Protein AF-A0A519MGL5-F1 (afdb_monomer)

Foldseek 3Di:
DCVLVCLVFVVCPPPVRVLDAFEAEDDQPADDDFDDDDPLVVSDDPRDDSVLQVLCVVRGPRSVSLSSLVRHPAYEYEPDDHDPSVVVSCVVSVVPDDHHYAYPPPRRVVSVVVVVVVSVD

pLDDT: mean 93.88, std 3.05, range [76.12, 97.31]

Nearest PDB structures (foldseek):
  2ziu-assembly1_B  TM=3.681E-01  e=6.051E+00  Homo sapiens
  4g0m-assembly2_B  TM=2.825E-01  e=3.184E+00  Arabidopsis thaliana
  3dlb-assembly1_B  TM=2.919E-01  e=6.452E+00  Thermus thermophilus

Sequence (121 aa):
SLIPLYLKTTYKKDPVFKDAKSVFTVYNNEFLDKFEGNLVDKAKMLDIDDQMLTSLKSADFSGFVKLGMEYADTVVRQDEDFSDNLNGLFKEYSLNNRLSQVATDENLLSSYQALYDELAN

Mean predicted aligned error: 3.33 Å

Secondary structure (DSSP, 8-state):
--HHHHHHTTTTT-TTTTT---EEEE-S----PPPPS-HHHHH--TT--TTTTGGGGG-SHHHHHHHHHHH-SEEEEESSPPPHHHHHHHHHHTTTSPEEEE-SSTTHHHHHHHHHHHHH-

Structure (mmCIF, N/CA/C/O backbone):
data_AF-A0A519MGL5-F1
#
_entry.id   AF-A0A519MGL5-F1
#
loop_
_atom_site.group_PDB
_atom_site.id
_atom_site.type_symbol
_atom_site.label_atom_id
_atom_site.label_alt_id
_atom_site.label_comp_id
_atom_site.label_asym_id
_atom_site.label_entity_id
_atom_site.label_seq_id
_atom_site.pdbx_PDB_ins_code
_atom_site.Cartn_x
_atom_site.Cartn_y
_atom_site.Cartn_z
_atom_site.occupancy
_atom_site.B_iso_or_equiv
_atom_site.auth_seq_id
_atom_site.auth_comp_id
_atom_site.auth_asym_id
_atom_site.auth_atom_id
_atom_site.pdbx_PDB_model_num
ATOM 1 N N 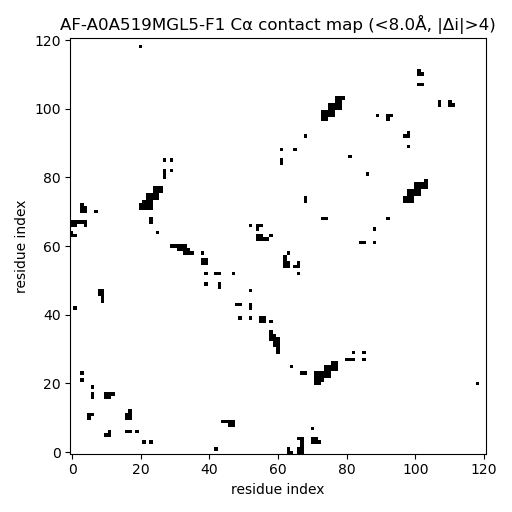. SER A 1 1 ? -2.784 -5.164 -2.635 1.00 87.25 1 SER A N 1
ATOM 2 C CA . SER A 1 1 ? -3.159 -6.052 -1.506 1.00 87.25 1 SER A CA 1
ATOM 3 C C . SER A 1 1 ? -4.057 -5.279 -0.553 1.00 87.25 1 SER A C 1
ATOM 5 O O . SER A 1 1 ? -3.864 -4.077 -0.451 1.00 87.25 1 SER A O 1
ATOM 7 N N . LEU A 1 2 ? -5.003 -5.933 0.135 1.00 95.06 2 LEU A N 1
ATOM 8 C CA . LEU A 1 2 ? -5.854 -5.304 1.167 1.00 95.06 2 LEU A CA 1
ATOM 9 C C . LEU A 1 2 ? -5.323 -5.507 2.598 1.00 95.06 2 LEU A C 1
ATOM 11 O O . LEU A 1 2 ? -5.861 -4.941 3.542 1.00 95.06 2 LEU A O 1
ATOM 15 N N . ILE A 1 3 ? -4.257 -6.299 2.768 1.00 95.94 3 ILE A N 1
ATOM 16 C CA . ILE A 1 3 ? -3.702 -6.632 4.089 1.00 95.94 3 ILE A CA 1
ATOM 17 C C . ILE A 1 3 ? -3.315 -5.381 4.899 1.00 95.94 3 ILE A C 1
ATOM 19 O O . ILE A 1 3 ? -3.728 -5.313 6.057 1.00 95.94 3 ILE A O 1
ATOM 23 N N . PRO A 1 4 ? -2.595 -4.379 4.346 1.00 96.69 4 PRO A N 1
ATOM 24 C CA . PRO A 1 4 ? -2.237 -3.188 5.117 1.00 96.69 4 PRO A CA 1
ATOM 25 C C . PRO A 1 4 ? -3.463 -2.442 5.656 1.00 96.69 4 PRO A C 1
ATOM 27 O O . PRO A 1 4 ? -3.509 -2.113 6.839 1.00 96.69 4 PRO A O 1
ATOM 30 N N . LEU A 1 5 ? -4.502 -2.273 4.825 1.00 97.31 5 LEU A N 1
ATOM 31 C CA . LEU A 1 5 ? -5.770 -1.673 5.241 1.00 97.31 5 LEU A CA 1
ATOM 32 C C . LEU A 1 5 ? -6.350 -2.416 6.447 1.00 97.31 5 LEU A C 1
ATOM 34 O O . LEU A 1 5 ? -6.653 -1.786 7.458 1.00 97.31 5 LEU A O 1
ATOM 38 N N . TYR A 1 6 ? -6.463 -3.744 6.375 1.00 96.88 6 TYR A N 1
ATOM 39 C CA . TYR A 1 6 ? -7.039 -4.549 7.455 1.00 96.88 6 TYR A CA 1
ATOM 40 C C . TYR A 1 6 ? -6.231 -4.480 8.752 1.00 96.88 6 TYR A C 1
ATOM 42 O O . TYR A 1 6 ? -6.818 -4.343 9.827 1.00 96.88 6 TYR A O 1
ATOM 50 N N . LEU A 1 7 ? -4.898 -4.507 8.669 1.00 96.56 7 LEU A N 1
ATOM 51 C CA . LEU A 1 7 ? -4.026 -4.347 9.837 1.00 96.56 7 LEU A CA 1
ATOM 52 C C . LEU A 1 7 ? -4.198 -2.971 10.496 1.00 96.56 7 LEU A C 1
ATOM 54 O O . LEU A 1 7 ? -4.213 -2.871 11.721 1.00 96.56 7 LEU A O 1
ATOM 58 N N 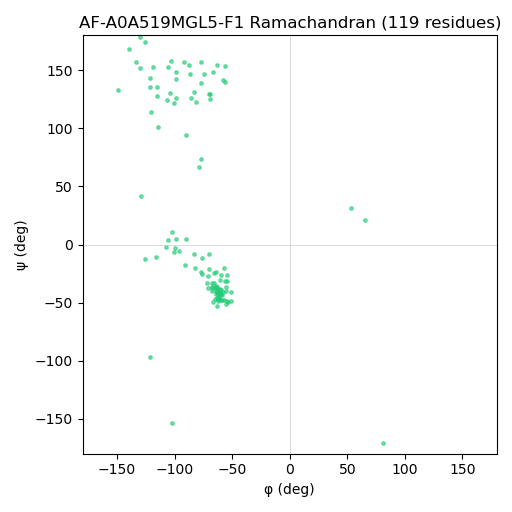. LYS A 1 8 ? -4.370 -1.909 9.701 1.00 95.56 8 LYS A N 1
ATOM 59 C CA . LYS A 1 8 ? -4.534 -0.534 10.203 1.00 95.56 8 LYS A CA 1
ATOM 60 C C . LYS A 1 8 ? -5.957 -0.171 10.618 1.00 95.56 8 LYS A C 1
ATOM 62 O O . LYS A 1 8 ? -6.148 0.888 11.216 1.00 95.56 8 LYS A O 1
ATOM 67 N N . THR A 1 9 ? -6.931 -1.031 10.343 1.00 95.81 9 THR A N 1
ATOM 68 C CA . THR A 1 9 ? -8.349 -0.803 10.651 1.00 95.81 9 THR A CA 1
ATOM 69 C C . THR A 1 9 ? -8.883 -1.905 11.556 1.00 95.81 9 THR A C 1
ATOM 71 O O . THR A 1 9 ? -8.645 -1.860 12.763 1.00 95.81 9 THR A O 1
ATOM 74 N N . THR A 1 10 ? -9.535 -2.915 10.984 1.00 96.56 10 THR A N 1
ATOM 75 C CA . THR A 1 10 ? -10.224 -4.008 11.675 1.00 96.56 10 THR A CA 1
ATOM 76 C C . THR A 1 10 ? -9.352 -4.695 12.729 1.00 96.56 10 THR A C 1
ATOM 78 O O . THR A 1 10 ? -9.824 -4.981 13.826 1.00 96.56 10 THR A O 1
ATOM 81 N N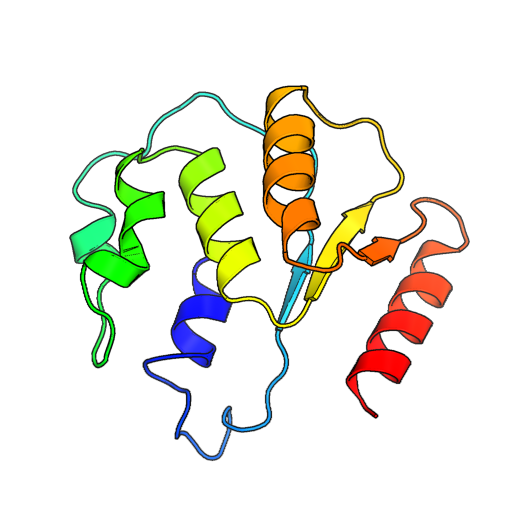 . TYR A 1 11 ? -8.066 -4.924 12.440 1.00 96.25 11 TYR A N 1
ATOM 82 C CA . TYR A 1 11 ? -7.148 -5.627 13.346 1.00 96.25 11 TYR A CA 1
ATOM 83 C C . TYR A 1 11 ? -6.248 -4.702 14.172 1.00 96.25 11 TYR A C 1
ATOM 85 O O . TYR A 1 11 ? -5.426 -5.184 14.948 1.00 96.25 11 TYR A O 1
ATOM 93 N N . LYS A 1 12 ? -6.421 -3.377 14.083 1.00 95.06 12 LYS A N 1
ATOM 94 C CA . LYS A 1 12 ? -5.539 -2.392 14.737 1.00 95.06 12 LYS A CA 1
ATOM 95 C C . LYS A 1 12 ? -5.418 -2.585 16.252 1.00 95.06 12 LYS A C 1
ATOM 97 O O . LYS A 1 12 ? -4.399 -2.242 16.845 1.00 95.06 12 LYS A O 1
ATOM 102 N N . LYS A 1 13 ? -6.483 -3.074 16.892 1.00 93.56 13 LYS A N 1
ATOM 103 C CA . LYS A 1 13 ? -6.559 -3.275 18.350 1.00 93.56 13 LYS A CA 1
ATOM 104 C C . LYS A 1 13 ? -6.312 -4.723 18.774 1.00 93.56 13 LYS A C 1
ATOM 106 O O . LYS A 1 13 ? -6.318 -4.997 19.972 1.00 93.56 13 LYS A O 1
ATOM 111 N N . ASP A 1 14 ? -6.117 -5.635 17.825 1.00 95.75 14 ASP A N 1
ATOM 112 C CA . ASP A 1 14 ? -5.823 -7.030 18.133 1.00 95.75 14 ASP A CA 1
ATOM 113 C C . ASP A 1 14 ? -4.411 -7.126 18.743 1.00 95.75 14 ASP A C 1
ATOM 115 O O . ASP A 1 14 ? -3.457 -6.657 18.119 1.00 95.75 14 ASP A O 1
ATOM 119 N N . PRO A 1 15 ? -4.229 -7.715 19.942 1.00 96.19 15 PRO A N 1
ATOM 120 C CA . PRO A 1 15 ? -2.915 -7.860 20.565 1.00 96.19 15 PRO A CA 1
ATOM 121 C C . PRO A 1 15 ? -1.865 -8.553 19.692 1.00 96.19 15 PRO A C 1
ATOM 123 O O . PRO A 1 15 ? -0.679 -8.289 19.877 1.00 96.19 15 PRO A O 1
ATOM 126 N N . VAL A 1 16 ? -2.287 -9.412 18.757 1.00 95.75 16 VAL A N 1
ATOM 127 C CA . VAL A 1 16 ? -1.401 -10.106 17.813 1.00 95.75 16 VAL A CA 1
ATOM 128 C C . VAL A 1 16 ? -0.854 -9.150 16.749 1.00 95.75 16 VAL A C 1
ATOM 130 O O . VAL A 1 16 ? 0.283 -9.309 16.314 1.00 95.75 16 VAL A O 1
ATOM 133 N N . PHE A 1 17 ? -1.636 -8.144 16.343 1.00 95.12 17 PHE A N 1
ATOM 134 C CA . PHE A 1 17 ? -1.333 -7.291 15.187 1.00 95.12 17 PHE A CA 1
ATOM 135 C C . PHE A 1 17 ? -1.100 -5.814 15.520 1.00 95.12 17 PHE A C 1
ATOM 137 O O . PHE A 1 17 ? -0.626 -5.077 14.660 1.00 95.12 17 PHE A O 1
ATOM 144 N N . LYS A 1 18 ? -1.389 -5.365 16.746 1.00 93.06 18 LYS A N 1
ATOM 145 C CA . LYS A 1 18 ? -1.312 -3.948 17.153 1.00 93.06 18 LYS A CA 1
ATOM 146 C C . LYS A 1 18 ? 0.045 -3.287 16.901 1.00 93.06 18 LYS A C 1
ATOM 148 O O . LYS A 1 18 ? 0.091 -2.096 16.610 1.00 93.06 18 LYS A O 1
ATOM 153 N N . ASP A 1 19 ? 1.120 -4.066 16.987 1.00 92.88 19 ASP A N 1
ATOM 154 C CA . ASP A 1 19 ? 2.495 -3.601 16.785 1.00 92.88 19 ASP A CA 1
ATOM 155 C C . ASP A 1 19 ? 3.063 -4.062 15.426 1.00 92.88 19 ASP A C 1
ATOM 157 O O . ASP A 1 19 ? 4.233 -3.830 15.123 1.00 92.88 19 ASP A O 1
ATOM 161 N N . ALA A 1 20 ? 2.252 -4.725 14.590 1.00 94.00 20 ALA A N 1
ATOM 162 C CA . ALA A 1 20 ? 2.685 -5.200 13.285 1.00 94.00 20 ALA A CA 1
ATOM 163 C C . ALA A 1 20 ? 2.909 -4.023 12.327 1.00 94.00 20 ALA A C 1
ATOM 165 O O . ALA A 1 20 ? 2.037 -3.168 12.124 1.00 94.00 20 ALA A O 1
ATOM 166 N N . LYS A 1 21 ? 4.084 -4.022 11.695 1.00 93.81 21 LYS A N 1
ATOM 167 C CA . LYS A 1 21 ? 4.415 -3.138 10.578 1.00 93.81 21 LYS A CA 1
ATOM 168 C C . LYS A 1 21 ? 4.235 -3.896 9.264 1.00 93.81 21 LYS A C 1
ATOM 170 O O . LYS A 1 21 ? 4.519 -5.089 9.170 1.00 93.81 21 LYS A O 1
ATOM 175 N N . SER A 1 22 ? 3.741 -3.201 8.252 1.00 95.19 22 SER A N 1
ATOM 176 C CA . SER A 1 22 ? 3.439 -3.741 6.931 1.00 95.19 22 SER A CA 1
ATOM 177 C C . SER A 1 22 ? 4.340 -3.115 5.869 1.00 95.19 22 SER A C 1
ATOM 179 O O . SER A 1 22 ? 4.432 -1.894 5.750 1.00 95.19 22 SER A O 1
ATOM 181 N N . VAL A 1 23 ? 4.991 -3.972 5.082 1.00 95.69 23 VAL A N 1
ATOM 182 C CA . VAL A 1 23 ? 5.808 -3.578 3.930 1.00 95.69 23 VAL A CA 1
ATOM 183 C C . VAL A 1 23 ? 5.052 -3.947 2.662 1.00 95.69 23 VAL A C 1
ATOM 185 O O . VAL A 1 23 ? 4.654 -5.099 2.485 1.00 95.69 23 VAL A O 1
ATOM 188 N N . PHE A 1 24 ? 4.834 -2.969 1.787 1.00 96.81 24 PHE A N 1
ATOM 189 C CA . PHE A 1 24 ? 4.136 -3.158 0.524 1.00 96.81 24 PHE A CA 1
ATOM 190 C C . PHE A 1 24 ? 5.087 -2.931 -0.649 1.00 96.81 24 PHE A C 1
ATOM 192 O O . PHE A 1 24 ? 5.386 -1.794 -1.011 1.00 96.81 24 PHE A O 1
ATOM 199 N N . THR A 1 25 ? 5.563 -4.027 -1.238 1.00 95.12 25 THR A N 1
ATOM 200 C CA . THR A 1 25 ? 6.410 -3.992 -2.434 1.00 95.12 25 THR A CA 1
ATOM 201 C C . THR A 1 25 ? 5.551 -3.941 -3.690 1.00 95.12 25 THR A C 1
ATOM 203 O O . THR A 1 25 ? 4.685 -4.794 -3.897 1.00 95.12 25 THR A O 1
ATOM 206 N N . VAL A 1 26 ? 5.806 -2.948 -4.537 1.00 95.38 26 VAL A N 1
ATOM 207 C CA . VAL A 1 26 ? 5.173 -2.800 -5.848 1.00 95.38 26 VAL A CA 1
ATOM 208 C C . VAL A 1 26 ? 6.115 -3.347 -6.916 1.00 95.38 26 VAL A C 1
ATOM 210 O O . VAL A 1 26 ? 7.272 -2.937 -6.992 1.00 95.38 26 VAL A O 1
ATOM 213 N N . TYR A 1 27 ? 5.599 -4.264 -7.732 1.00 92.50 27 TYR A N 1
ATOM 214 C CA . TYR A 1 27 ? 6.300 -4.877 -8.862 1.00 92.50 27 TYR A CA 1
ATOM 215 C C . TYR A 1 27 ? 5.770 -4.318 -10.183 1.00 92.50 27 TYR A C 1
ATOM 217 O O . TYR A 1 27 ? 4.602 -3.923 -10.259 1.00 92.50 27 TYR A O 1
ATOM 225 N N . ASN A 1 28 ? 6.599 -4.304 -11.229 1.00 91.94 28 ASN A N 1
ATOM 226 C CA . ASN A 1 28 ? 6.179 -3.864 -12.557 1.00 91.94 28 ASN A CA 1
ATOM 227 C C . ASN A 1 28 ? 5.386 -4.953 -13.314 1.00 91.94 28 ASN A C 1
ATOM 229 O O . ASN A 1 28 ? 5.844 -5.522 -14.302 1.00 91.94 28 ASN A O 1
ATOM 233 N N . ASN A 1 29 ? 4.189 -5.280 -12.824 1.00 91.06 29 ASN A N 1
ATOM 234 C CA . ASN A 1 29 ? 3.303 -6.304 -13.392 1.00 91.06 29 ASN A CA 1
ATOM 235 C C . ASN A 1 29 ? 1.872 -5.790 -13.616 1.00 91.06 29 ASN A C 1
ATOM 237 O O . ASN A 1 29 ? 0.890 -6.477 -13.326 1.00 91.06 29 ASN A O 1
ATOM 241 N N . GLU A 1 30 ? 1.770 -4.561 -14.118 1.00 92.19 30 GLU A N 1
ATOM 242 C CA . GLU A 1 30 ? 0.499 -3.924 -14.451 1.00 92.19 30 GLU A CA 1
ATOM 243 C C . GLU A 1 30 ? -0.315 -4.744 -15.467 1.00 92.19 30 GLU A C 1
ATOM 245 O O . GLU A 1 30 ? 0.215 -5.293 -16.433 1.00 92.19 30 GLU A O 1
ATOM 250 N N . PHE A 1 31 ? -1.632 -4.778 -15.263 1.00 93.88 31 PHE A N 1
ATOM 251 C CA . PHE A 1 31 ? -2.606 -5.328 -16.202 1.00 93.88 31 PHE A CA 1
ATOM 252 C C . PHE A 1 31 ? -3.737 -4.322 -16.434 1.00 93.88 31 PHE A C 1
ATOM 254 O O . PHE A 1 31 ? -4.055 -3.508 -15.567 1.00 93.88 31 PHE A O 1
ATOM 261 N N . LEU A 1 32 ? -4.343 -4.389 -17.621 1.00 93.88 32 LEU A N 1
ATOM 262 C CA . LEU A 1 32 ? -5.352 -3.424 -18.073 1.00 93.88 32 LEU A CA 1
ATOM 263 C C . LEU A 1 32 ? -6.788 -3.832 -17.725 1.00 93.88 32 LEU A C 1
ATOM 265 O O . LEU A 1 32 ? -7.693 -2.997 -17.769 1.00 93.88 32 LEU A O 1
ATOM 269 N N . ASP A 1 33 ? -7.007 -5.106 -17.403 1.00 95.31 33 ASP A N 1
ATOM 270 C CA . ASP A 1 33 ? -8.331 -5.625 -17.084 1.00 95.31 33 ASP A CA 1
ATOM 271 C C . ASP A 1 33 ? -8.884 -5.032 -15.786 1.00 95.31 33 ASP A C 1
ATOM 273 O O . ASP A 1 33 ? -8.159 -4.734 -14.831 1.00 95.31 33 ASP A O 1
ATOM 277 N N . LYS A 1 34 ? -10.212 -4.900 -15.745 1.00 95.44 34 LYS A N 1
ATOM 278 C CA . LYS A 1 34 ? -10.940 -4.508 -14.542 1.00 95.44 34 LYS A CA 1
ATOM 279 C C . LYS A 1 34 ? -11.524 -5.718 -13.844 1.00 95.44 34 LYS A C 1
ATOM 281 O O . LYS A 1 34 ? -11.942 -6.689 -14.468 1.00 95.44 34 LYS A O 1
ATOM 286 N N . PHE A 1 35 ? -11.603 -5.622 -12.529 1.00 92.56 35 PHE A N 1
ATOM 287 C CA . PHE A 1 35 ? -12.267 -6.619 -11.713 1.00 92.56 35 PHE A CA 1
ATOM 288 C C . PHE A 1 35 ? -13.785 -6.460 -11.796 1.00 92.56 35 PHE A C 1
ATOM 290 O O . PHE A 1 35 ? -14.317 -5.352 -11.730 1.00 92.56 35 PHE A O 1
ATOM 297 N N . GLU A 1 36 ? -14.489 -7.585 -11.885 1.00 92.25 36 GLU A N 1
ATOM 298 C CA . GLU A 1 36 ? -15.948 -7.608 -11.936 1.00 92.25 36 GLU A CA 1
ATOM 299 C C . GLU A 1 36 ? -16.608 -7.643 -10.545 1.00 92.25 36 GLU A C 1
ATOM 301 O O . GLU A 1 36 ? -16.078 -8.163 -9.551 1.00 92.25 36 GLU A O 1
ATOM 306 N N . GLY A 1 37 ? -17.845 -7.144 -10.501 1.00 89.31 37 GLY A N 1
ATOM 307 C CA . GLY A 1 37 ? -18.670 -7.075 -9.298 1.00 89.31 37 GLY A CA 1
ATOM 308 C C . GLY A 1 37 ? -18.330 -5.889 -8.394 1.00 89.31 37 GLY A C 1
ATOM 309 O O . GLY A 1 37 ? -17.571 -4.995 -8.758 1.00 89.31 37 GLY A O 1
ATOM 310 N N . ASN A 1 38 ? -18.917 -5.867 -7.195 1.00 89.06 38 ASN A N 1
ATOM 311 C CA . ASN A 1 38 ? -18.689 -4.780 -6.248 1.00 89.06 38 ASN A CA 1
ATOM 312 C C . ASN A 1 38 ? -17.492 -5.088 -5.334 1.00 89.06 38 ASN A C 1
ATOM 314 O O . ASN A 1 38 ? -17.625 -5.781 -4.324 1.00 89.06 38 ASN A O 1
ATOM 318 N N . LEU A 1 39 ? -16.309 -4.598 -5.712 1.00 91.44 39 LEU A N 1
ATOM 319 C CA . LEU A 1 39 ? -15.096 -4.753 -4.906 1.00 91.44 39 LEU A CA 1
ATOM 320 C C . LEU A 1 39 ? -15.173 -4.042 -3.556 1.00 91.44 39 LEU A C 1
ATOM 322 O O . LEU A 1 39 ? -14.632 -4.560 -2.585 1.00 91.44 39 LEU A O 1
ATOM 326 N N . VAL A 1 40 ? -15.826 -2.878 -3.492 1.00 93.62 40 VAL A N 1
ATOM 327 C CA . VAL A 1 40 ? -15.946 -2.096 -2.254 1.00 93.62 40 VAL A CA 1
ATOM 328 C C . VAL A 1 40 ? -16.717 -2.907 -1.217 1.00 93.62 40 VAL A C 1
ATOM 330 O O . VAL A 1 40 ? -16.220 -3.103 -0.113 1.00 93.62 40 VAL A O 1
ATOM 333 N N . ASP A 1 41 ? -17.858 -3.482 -1.605 1.00 93.31 41 ASP A N 1
ATOM 334 C CA . ASP A 1 41 ? -18.657 -4.331 -0.714 1.00 93.31 41 ASP A CA 1
ATOM 335 C C . ASP A 1 41 ? -17.880 -5.572 -0.258 1.00 93.31 41 ASP A C 1
ATOM 337 O O . ASP A 1 41 ? -17.937 -5.945 0.910 1.00 93.31 41 ASP A O 1
ATOM 341 N N . LYS A 1 42 ? -17.122 -6.201 -1.168 1.00 93.06 42 LYS A N 1
ATOM 342 C CA . LYS A 1 42 ? -16.302 -7.385 -0.854 1.00 93.06 42 LYS A CA 1
ATOM 343 C C . LYS A 1 42 ? -15.132 -7.067 0.079 1.00 93.06 42 LYS A C 1
ATOM 345 O O . LYS A 1 42 ? -14.723 -7.930 0.848 1.00 93.06 42 LYS A O 1
ATOM 350 N N . ALA A 1 43 ? -14.565 -5.868 -0.025 1.00 93.75 43 ALA A N 1
ATOM 351 C CA . ALA A 1 43 ? -13.431 -5.442 0.784 1.00 93.75 43 ALA A CA 1
ATOM 352 C C . ALA A 1 43 ? -13.848 -4.940 2.173 1.00 93.75 43 ALA A C 1
ATOM 354 O O . ALA A 1 43 ? -13.007 -4.900 3.071 1.00 93.75 43 ALA A O 1
ATOM 355 N N . LYS A 1 44 ? -15.114 -4.549 2.352 1.00 94.00 44 LYS A N 1
ATOM 356 C CA . LYS A 1 44 ? -15.611 -3.909 3.569 1.00 94.00 44 LYS A CA 1
ATOM 357 C C . LYS A 1 44 ? -15.642 -4.877 4.754 1.00 94.00 44 LYS A C 1
ATOM 359 O O . LYS A 1 44 ? -16.200 -5.968 4.681 1.00 94.00 44 LYS A O 1
ATOM 364 N N . MET A 1 45 ? -15.065 -4.440 5.869 1.00 94.00 45 MET A N 1
ATOM 365 C CA . MET A 1 45 ? -15.076 -5.134 7.159 1.00 94.00 45 MET A CA 1
ATOM 366 C C . MET A 1 45 ? -15.512 -4.171 8.269 1.00 94.00 45 MET A C 1
ATOM 368 O O . MET A 1 45 ? -15.777 -2.995 8.015 1.00 94.00 45 MET A O 1
ATOM 372 N N . LEU A 1 46 ? -15.599 -4.670 9.506 1.00 92.50 46 LEU A N 1
ATOM 373 C CA . LEU A 1 46 ? -15.800 -3.820 10.680 1.00 92.50 46 LEU A CA 1
ATOM 374 C C . LEU A 1 46 ? -14.691 -2.755 10.750 1.00 92.50 46 LEU A C 1
ATOM 376 O O . LEU A 1 46 ? -13.529 -3.064 10.488 1.00 92.50 46 LEU A O 1
ATOM 380 N N . ASP A 1 47 ? -15.059 -1.527 11.115 1.00 93.38 47 ASP A N 1
ATOM 381 C CA . ASP A 1 47 ? -14.162 -0.365 11.211 1.00 93.38 47 ASP A CA 1
ATOM 382 C C . ASP A 1 47 ? -13.549 0.103 9.872 1.00 93.38 47 ASP A C 1
ATOM 384 O O . ASP A 1 47 ? -12.528 0.792 9.867 1.00 93.38 47 ASP A O 1
ATOM 388 N N . ILE A 1 48 ? -14.173 -0.245 8.736 1.00 96.12 48 ILE A N 1
ATOM 389 C CA . ILE A 1 48 ? -13.803 0.248 7.398 1.00 96.12 48 ILE A CA 1
ATOM 390 C C . ILE A 1 48 ? -14.985 0.973 6.756 1.00 96.12 48 ILE A C 1
ATOM 392 O O . ILE A 1 48 ? -15.992 0.362 6.384 1.00 96.12 48 ILE A O 1
ATOM 396 N N . ASP A 1 49 ? -14.816 2.277 6.559 1.00 94.12 49 ASP A N 1
ATOM 397 C CA . ASP A 1 49 ? -15.799 3.131 5.899 1.00 94.12 49 ASP A CA 1
ATOM 398 C C . ASP A 1 49 ? -15.550 3.234 4.388 1.00 94.12 49 ASP A C 1
ATOM 400 O O . ASP A 1 49 ? -14.426 3.092 3.905 1.00 94.12 49 ASP A O 1
ATOM 404 N N . ASP A 1 50 ? -16.587 3.566 3.614 1.00 93.00 50 ASP A N 1
ATOM 405 C CA . ASP A 1 50 ? -16.500 3.651 2.143 1.00 93.00 50 ASP A CA 1
ATOM 406 C C . ASP A 1 50 ? -15.471 4.681 1.658 1.00 93.00 50 ASP A C 1
ATOM 408 O O . ASP A 1 50 ? -14.925 4.553 0.561 1.00 93.00 50 ASP A O 1
ATOM 412 N N . GLN A 1 51 ? -15.197 5.705 2.472 1.00 94.62 51 GLN A N 1
ATOM 413 C CA . GLN A 1 51 ? -14.170 6.706 2.182 1.00 94.62 51 GLN A CA 1
ATOM 414 C C . GLN A 1 51 ? -12.773 6.077 2.132 1.00 94.62 51 GLN A C 1
ATOM 416 O O . GLN A 1 51 ? -11.987 6.428 1.253 1.00 94.62 51 GLN A O 1
ATOM 421 N N . MET A 1 52 ? -12.510 5.092 2.993 1.00 96.12 52 MET A N 1
ATOM 422 C CA . MET A 1 52 ? -11.244 4.356 3.069 1.00 96.12 52 MET A CA 1
ATOM 423 C C . MET A 1 52 ? -11.029 3.441 1.860 1.00 96.12 52 MET A C 1
ATOM 425 O O . MET A 1 52 ? -9.905 3.070 1.549 1.00 96.12 52 MET A O 1
ATOM 429 N N . LEU A 1 53 ? -12.108 3.090 1.155 1.00 95.81 53 LEU A N 1
ATOM 430 C CA . LEU A 1 53 ? -12.102 2.213 -0.017 1.00 95.81 53 LEU A CA 1
ATOM 431 C C . LEU A 1 53 ? -12.217 2.989 -1.337 1.00 95.81 53 LEU A C 1
ATOM 433 O O . LEU A 1 53 ? -12.426 2.384 -2.389 1.00 95.81 53 LEU A O 1
ATOM 437 N N . THR A 1 54 ? -12.085 4.321 -1.312 1.00 95.31 54 THR A N 1
ATOM 438 C CA . THR A 1 54 ? -12.294 5.173 -2.497 1.00 95.31 54 THR A CA 1
ATOM 439 C C . THR A 1 54 ? -11.425 4.745 -3.679 1.00 95.31 54 THR A C 1
ATOM 441 O O . THR A 1 54 ? -11.926 4.687 -4.802 1.00 95.31 54 THR A O 1
ATOM 444 N N . SER A 1 55 ? -10.171 4.361 -3.426 1.00 94.69 55 SER A N 1
ATOM 445 C CA . SER A 1 55 ? -9.241 3.875 -4.452 1.00 94.69 55 SER A CA 1
ATOM 446 C C . SER A 1 55 ? -9.741 2.615 -5.174 1.00 94.69 55 SER A C 1
ATOM 448 O O . SER A 1 55 ? -9.492 2.469 -6.363 1.00 94.69 55 SER A O 1
ATOM 450 N N . LEU A 1 56 ? -10.518 1.737 -4.523 1.00 95.12 56 LEU A N 1
ATOM 451 C CA . LEU A 1 56 ? -11.049 0.519 -5.157 1.00 95.12 56 LEU A CA 1
ATOM 452 C C . LEU A 1 56 ? -12.223 0.774 -6.107 1.00 95.12 56 LEU A C 1
ATOM 454 O O . LEU A 1 56 ? -12.588 -0.124 -6.866 1.00 95.12 56 LEU A O 1
ATOM 458 N N . LYS A 1 57 ? -12.811 1.978 -6.109 1.00 94.00 57 LYS A N 1
ATOM 459 C CA . LYS A 1 57 ? -13.922 2.317 -7.015 1.00 94.00 57 LYS A CA 1
ATOM 460 C C . LYS A 1 57 ? -13.516 2.284 -8.489 1.00 94.00 57 LYS A C 1
ATOM 462 O O . LYS A 1 57 ? -14.381 2.103 -9.340 1.00 94.00 57 LYS A O 1
ATOM 467 N N . SER A 1 58 ? -12.227 2.449 -8.800 1.00 94.81 58 SER A N 1
ATOM 468 C CA . SER A 1 58 ? -11.720 2.316 -10.172 1.00 94.81 58 SER A CA 1
ATOM 469 C C . SER A 1 58 ? -11.838 0.883 -10.706 1.00 94.81 58 SER A C 1
ATOM 471 O O . SER A 1 58 ? -11.934 0.693 -11.925 1.00 94.81 58 SER A O 1
ATOM 473 N N . ALA A 1 59 ? -11.875 -0.093 -9.790 1.00 95.50 59 ALA A N 1
ATOM 474 C CA . ALA A 1 59 ? -11.884 -1.527 -10.038 1.00 95.50 59 ALA A CA 1
ATOM 475 C C . ALA A 1 59 ? -10.743 -2.013 -10.944 1.00 95.50 59 ALA A C 1
ATOM 477 O O . ALA A 1 59 ? -10.908 -2.976 -11.686 1.00 95.50 59 ALA A O 1
ATOM 478 N N . ASP A 1 60 ? -9.588 -1.353 -10.880 1.00 95.81 60 ASP A N 1
ATOM 479 C CA . ASP A 1 60 ? -8.403 -1.659 -11.680 1.00 95.81 60 ASP A CA 1
ATOM 480 C C . ASP A 1 60 ? -7.158 -1.876 -10.809 1.00 95.81 60 ASP A C 1
ATOM 482 O O . ASP A 1 60 ? -7.177 -1.711 -9.583 1.00 95.81 60 ASP A O 1
ATOM 486 N N . PHE A 1 61 ? -6.064 -2.270 -11.460 1.00 95.75 61 PHE A N 1
ATOM 487 C CA . PHE A 1 61 ? -4.756 -2.461 -10.839 1.00 95.75 61 PHE A CA 1
ATOM 488 C C . PHE A 1 61 ? -4.311 -1.241 -10.014 1.00 95.75 61 PHE A C 1
ATOM 490 O O . PHE A 1 61 ? -3.949 -1.386 -8.842 1.00 95.75 61 PHE A O 1
ATOM 497 N N . SER A 1 62 ? -4.407 -0.035 -10.586 1.00 96.44 62 SER A N 1
ATOM 498 C CA . SER A 1 62 ? -4.013 1.216 -9.928 1.00 96.44 62 SER A CA 1
ATOM 499 C C . SER A 1 62 ? -4.757 1.444 -8.617 1.00 96.44 62 SER A C 1
ATOM 501 O O . SER A 1 62 ? -4.144 1.847 -7.631 1.00 96.44 62 SER A O 1
ATOM 503 N N . GLY A 1 63 ? -6.057 1.144 -8.570 1.00 96.06 63 GLY A N 1
ATOM 504 C CA . GLY A 1 63 ? -6.861 1.257 -7.354 1.00 96.06 63 GLY A CA 1
ATOM 505 C C . GLY A 1 63 ? -6.341 0.387 -6.207 1.00 96.06 63 GLY A C 1
ATOM 506 O O . GLY A 1 63 ? -6.233 0.848 -5.068 1.00 96.06 63 GLY A O 1
ATOM 507 N N . PHE A 1 64 ? -5.948 -0.855 -6.503 1.00 95.50 64 PHE A N 1
ATOM 508 C CA . PHE A 1 64 ? -5.365 -1.766 -5.511 1.00 9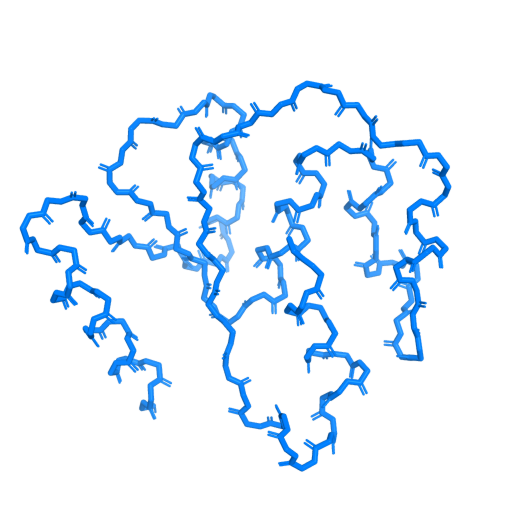5.50 64 PHE A CA 1
ATOM 509 C C . PHE A 1 64 ? -3.962 -1.365 -5.071 1.00 95.50 64 PHE A C 1
ATOM 511 O O . PHE A 1 64 ? -3.615 -1.558 -3.901 1.00 95.50 64 PHE A O 1
ATOM 518 N N . VAL A 1 65 ? -3.148 -0.859 -5.997 1.00 96.81 65 VAL A N 1
ATOM 519 C CA . VAL A 1 65 ? -1.797 -0.378 -5.695 1.00 96.81 65 VAL A CA 1
ATOM 520 C C . VAL A 1 65 ? -1.880 0.859 -4.806 1.00 96.81 65 VAL A C 1
ATOM 522 O O . VAL A 1 65 ? -1.287 0.849 -3.730 1.00 96.81 65 VAL A O 1
ATOM 525 N N . LYS A 1 66 ? -2.703 1.856 -5.167 1.00 96.75 66 LYS A N 1
ATOM 526 C CA . LYS A 1 66 ? -2.946 3.057 -4.351 1.00 96.75 66 LYS A CA 1
ATOM 527 C C . LYS A 1 66 ? -3.396 2.703 -2.937 1.00 96.75 66 LYS A C 1
ATOM 529 O O . LYS A 1 66 ? -2.806 3.189 -1.979 1.00 96.75 66 LYS A O 1
ATOM 534 N N . LEU A 1 67 ? -4.384 1.815 -2.805 1.00 96.69 67 LEU A N 1
ATOM 535 C CA . LEU A 1 67 ? -4.883 1.414 -1.491 1.00 96.69 67 LEU A CA 1
ATOM 536 C C . LEU A 1 67 ? -3.812 0.687 -0.662 1.00 96.69 67 LEU A C 1
ATOM 538 O O . LEU A 1 67 ? -3.665 0.944 0.528 1.00 96.69 67 LEU A O 1
ATOM 542 N N . GLY A 1 68 ? -3.045 -0.214 -1.282 1.00 97.00 68 GLY A N 1
ATOM 543 C CA . GLY A 1 68 ? -1.942 -0.893 -0.601 1.00 97.00 68 GLY A CA 1
ATOM 544 C C . GLY A 1 68 ? -0.874 0.087 -0.114 1.00 97.00 68 GLY A C 1
ATOM 545 O O . GLY A 1 68 ? -0.407 -0.038 1.013 1.00 97.00 68 GLY A O 1
ATOM 546 N N . MET A 1 69 ? -0.537 1.080 -0.939 1.00 97.25 69 MET A N 1
ATOM 547 C CA . MET A 1 69 ? 0.450 2.112 -0.622 1.00 97.25 69 MET A CA 1
ATOM 548 C C . MET A 1 69 ? -0.006 3.054 0.495 1.00 97.25 69 MET A C 1
ATOM 550 O O . MET A 1 69 ? 0.794 3.423 1.348 1.00 97.25 69 MET A O 1
ATOM 554 N N . GLU A 1 70 ? -1.282 3.435 0.497 1.00 96.06 70 GLU A N 1
ATOM 555 C CA . GLU A 1 70 ? -1.869 4.363 1.469 1.00 96.06 70 GLU A CA 1
ATOM 556 C C . GLU A 1 70 ? -1.848 3.814 2.903 1.00 96.06 70 GLU A C 1
ATOM 558 O O . GLU A 1 70 ? -1.591 4.561 3.843 1.00 96.06 70 GLU A O 1
ATOM 563 N N . TYR A 1 71 ? -2.093 2.512 3.073 1.00 96.50 71 TYR A N 1
ATOM 564 C CA . TYR A 1 71 ? -2.219 1.890 4.397 1.00 96.50 71 TYR A CA 1
ATOM 565 C C . TYR A 1 71 ? -0.969 1.134 4.863 1.00 96.50 71 TYR A C 1
ATOM 567 O O . TYR A 1 71 ? -0.936 0.661 6.001 1.00 96.50 71 TYR A O 1
ATOM 575 N N . ALA A 1 72 ? 0.044 0.985 4.007 1.00 97.06 72 ALA A N 1
ATOM 576 C CA . ALA A 1 72 ? 1.304 0.360 4.388 1.00 97.06 72 ALA A CA 1
ATOM 577 C C . ALA A 1 72 ? 2.163 1.290 5.253 1.00 97.06 72 ALA A C 1
ATOM 579 O O . ALA A 1 72 ? 2.193 2.499 5.047 1.00 97.06 72 ALA A O 1
ATOM 580 N N . ASP A 1 73 ? 2.915 0.712 6.191 1.00 95.19 73 ASP A N 1
ATOM 581 C CA . ASP A 1 73 ? 3.915 1.459 6.972 1.00 95.19 73 ASP A CA 1
ATOM 582 C C . ASP A 1 73 ? 5.121 1.846 6.118 1.00 95.19 73 ASP A C 1
ATOM 584 O O . ASP A 1 73 ? 5.834 2.807 6.397 1.00 95.19 73 ASP A O 1
ATOM 588 N N . THR A 1 74 ? 5.380 1.061 5.078 1.00 95.44 74 THR A N 1
ATOM 589 C CA . THR A 1 74 ? 6.440 1.319 4.119 1.00 95.44 74 THR A CA 1
ATOM 590 C C . THR A 1 74 ? 6.039 0.789 2.761 1.00 95.44 74 THR A C 1
ATOM 592 O O . THR A 1 74 ? 5.608 -0.358 2.623 1.00 95.44 74 THR A O 1
ATOM 595 N N . VAL A 1 75 ? 6.244 1.622 1.747 1.00 97.12 75 VAL A N 1
ATOM 596 C CA . VAL A 1 75 ? 6.122 1.226 0.349 1.00 97.12 75 VAL A CA 1
ATOM 597 C C . VAL A 1 75 ? 7.510 1.057 -0.228 1.00 97.12 75 VAL A C 1
ATOM 599 O O . VAL A 1 75 ? 8.361 1.937 -0.096 1.00 97.12 75 VAL A O 1
ATOM 602 N N . VAL A 1 76 ? 7.717 -0.077 -0.882 1.00 95.69 76 VAL A N 1
ATOM 603 C CA . VAL A 1 76 ? 8.967 -0.415 -1.550 1.00 95.69 76 VAL A CA 1
ATOM 604 C C . VAL A 1 76 ? 8.716 -0.507 -3.042 1.00 95.69 76 VAL A C 1
ATOM 606 O O . VAL A 1 76 ? 7.754 -1.136 -3.483 1.00 95.69 76 VAL A O 1
ATOM 609 N N . ARG A 1 77 ? 9.616 0.073 -3.826 1.00 93.44 77 ARG A N 1
ATOM 610 C CA . ARG A 1 77 ? 9.765 -0.254 -5.243 1.00 93.44 77 ARG A CA 1
ATOM 611 C C . ARG A 1 77 ? 11.158 -0.809 -5.496 1.00 93.44 77 ARG A C 1
ATOM 613 O O . ARG A 1 77 ? 12.107 -0.495 -4.777 1.00 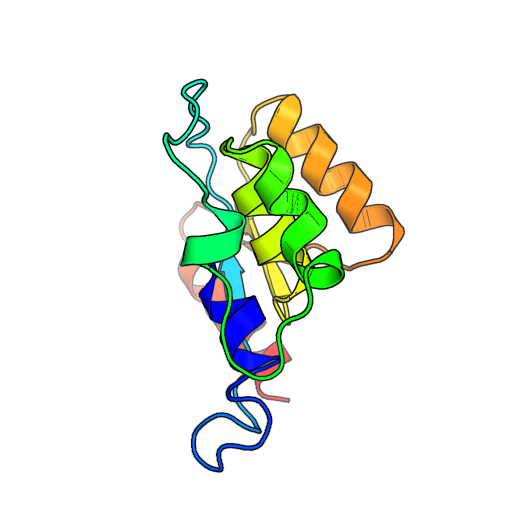93.44 77 ARG A O 1
ATOM 620 N N . GLN A 1 78 ? 11.272 -1.635 -6.518 1.00 88.69 78 GLN A N 1
ATOM 621 C CA . GLN A 1 78 ? 12.559 -2.137 -6.973 1.00 88.69 78 GLN A CA 1
ATOM 622 C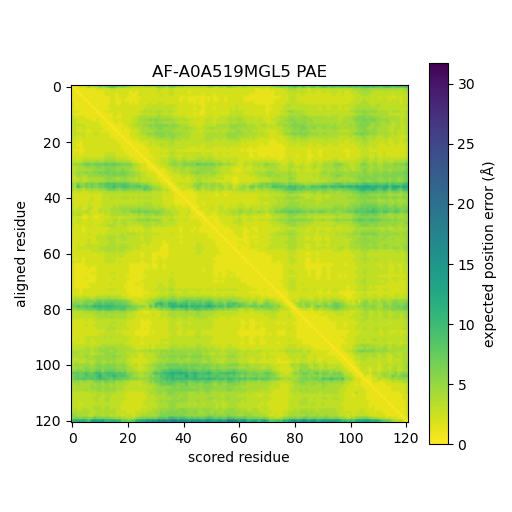 C . GLN A 1 78 ? 13.312 -1.069 -7.778 1.00 88.69 78 GLN A C 1
ATOM 624 O O . GLN A 1 78 ? 12.713 -0.121 -8.288 1.00 88.69 78 GLN A O 1
ATOM 629 N N . ASP A 1 79 ? 14.636 -1.190 -7.858 1.00 83.75 79 ASP A N 1
ATOM 630 C CA . ASP A 1 79 ? 15.437 -0.422 -8.814 1.00 83.75 79 ASP A CA 1
ATOM 631 C C . ASP A 1 79 ? 15.315 -1.029 -10.219 1.00 83.75 79 ASP A C 1
ATOM 633 O O . ASP A 1 79 ? 16.188 -1.751 -10.699 1.00 83.75 79 ASP A O 1
A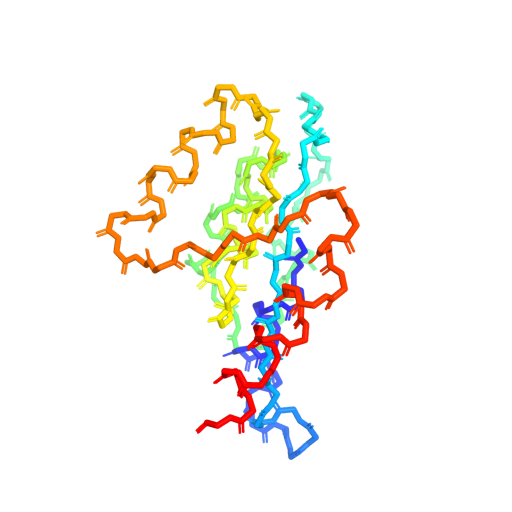TOM 637 N N . GLU A 1 80 ? 14.154 -0.808 -10.830 1.00 86.69 80 GLU A N 1
ATOM 638 C CA . GLU A 1 80 ? 13.826 -1.213 -12.194 1.00 86.69 80 GLU A CA 1
ATOM 639 C C . GLU A 1 80 ? 13.033 -0.113 -12.911 1.00 86.69 80 GLU A C 1
ATOM 641 O O . GLU A 1 80 ? 12.561 0.848 -12.292 1.00 86.69 80 GLU A O 1
ATOM 646 N N . ASP A 1 81 ? 12.893 -0.255 -14.228 1.00 89.38 81 ASP A N 1
ATOM 647 C CA . ASP A 1 81 ? 12.056 0.635 -15.026 1.00 89.38 81 ASP A CA 1
ATOM 648 C C . ASP A 1 81 ? 10.588 0.204 -14.925 1.00 89.38 81 ASP A C 1
ATOM 650 O O . ASP A 1 81 ? 10.245 -0.942 -15.222 1.00 89.38 81 ASP A O 1
ATOM 654 N N . PHE A 1 82 ? 9.729 1.120 -14.478 1.00 93.94 82 PHE A N 1
ATOM 655 C CA . PHE A 1 82 ? 8.298 0.900 -14.260 1.00 93.94 82 PHE A CA 1
ATOM 656 C C . PHE A 1 82 ? 7.468 1.512 -15.387 1.00 93.94 82 PHE A C 1
ATOM 658 O O . PHE A 1 82 ? 7.896 2.463 -16.036 1.00 93.94 82 PHE A O 1
ATOM 665 N N . SER A 1 83 ? 6.239 1.025 -15.580 1.00 94.75 83 SER A N 1
ATOM 666 C CA . SER A 1 83 ? 5.295 1.674 -16.498 1.00 94.75 83 SER A CA 1
ATOM 667 C C . SER A 1 83 ? 5.056 3.151 -16.143 1.00 94.75 83 SER A C 1
ATOM 669 O O . SER A 1 83 ? 5.153 3.561 -14.981 1.00 94.75 83 SER A O 1
ATOM 671 N N . ASP A 1 84 ? 4.682 3.963 -17.138 1.00 95.69 84 ASP A N 1
ATOM 672 C CA . ASP A 1 84 ? 4.343 5.380 -16.933 1.00 95.69 84 ASP A CA 1
ATOM 673 C C . ASP A 1 84 ? 3.238 5.568 -15.885 1.00 95.69 84 ASP A C 1
ATOM 675 O O . ASP A 1 84 ? 3.285 6.505 -15.084 1.00 95.69 84 ASP A O 1
ATOM 679 N N . ASN A 1 85 ? 2.262 4.653 -15.854 1.00 95.88 85 ASN A N 1
ATOM 680 C CA . ASN A 1 85 ? 1.202 4.666 -14.857 1.00 95.88 85 ASN A CA 1
ATOM 681 C C . ASN A 1 85 ? 1.769 4.460 -13.444 1.00 95.88 85 ASN A C 1
ATOM 683 O O . ASN A 1 85 ? 1.546 5.302 -12.574 1.00 95.88 85 ASN A O 1
ATOM 687 N N . LEU A 1 86 ? 2.562 3.405 -13.218 1.00 96.44 86 LEU A N 1
ATOM 688 C CA . LEU A 1 86 ? 3.192 3.139 -11.918 1.00 96.44 86 LEU A CA 1
ATOM 689 C C . LEU A 1 86 ? 4.120 4.283 -11.485 1.00 96.44 86 LEU A C 1
ATOM 691 O O . LEU A 1 86 ? 4.058 4.718 -10.334 1.00 96.44 86 LEU A O 1
ATOM 695 N N . ASN A 1 87 ? 4.908 4.847 -12.404 1.00 95.94 87 ASN A N 1
ATOM 696 C CA . ASN A 1 87 ? 5.717 6.039 -12.138 1.00 95.94 87 ASN A CA 1
ATOM 697 C C . ASN A 1 87 ? 4.860 7.250 -11.732 1.00 95.94 87 ASN A C 1
ATOM 699 O O . ASN A 1 87 ? 5.231 7.991 -10.817 1.00 95.94 87 ASN A O 1
ATOM 703 N N . GLY A 1 88 ? 3.692 7.427 -12.353 1.00 96.81 88 GLY A N 1
ATOM 704 C CA . GLY A 1 88 ? 2.693 8.412 -11.943 1.00 96.81 88 GLY A CA 1
ATOM 705 C C . GLY A 1 88 ? 2.198 8.190 -10.511 1.00 96.81 88 GLY A C 1
ATOM 706 O O . GLY A 1 88 ? 2.202 9.132 -9.714 1.00 96.81 88 GLY A O 1
ATOM 707 N N . LEU A 1 89 ? 1.849 6.948 -10.156 1.00 96.94 89 LEU A N 1
ATOM 708 C CA . LEU A 1 89 ? 1.413 6.580 -8.802 1.00 96.94 89 LEU A CA 1
ATOM 709 C C . LEU A 1 89 ? 2.503 6.842 -7.756 1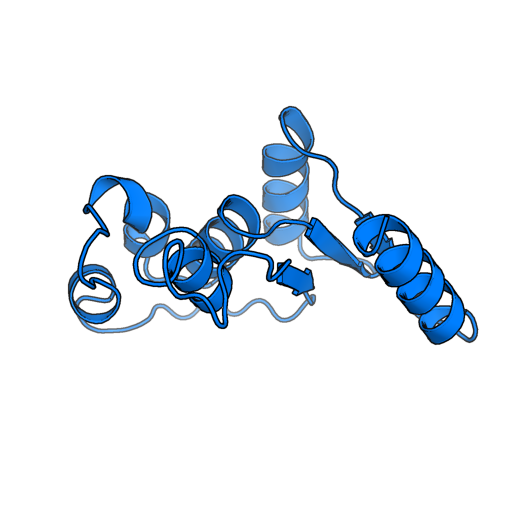.00 96.94 89 LEU A C 1
ATOM 711 O O . LEU A 1 89 ? 2.231 7.420 -6.703 1.00 96.94 89 LEU A O 1
ATOM 715 N N . PHE A 1 90 ? 3.747 6.460 -8.051 1.00 96.69 90 PHE A N 1
ATOM 716 C CA . PHE A 1 90 ? 4.884 6.705 -7.167 1.00 96.69 90 PHE A CA 1
ATOM 717 C C . PHE A 1 90 ? 5.140 8.191 -6.964 1.00 96.69 90 PHE A C 1
ATOM 719 O O . PHE A 1 90 ? 5.379 8.616 -5.833 1.00 96.69 90 PHE A O 1
ATOM 726 N N . LYS A 1 91 ? 5.062 8.990 -8.031 1.00 96.50 91 LYS A N 1
ATOM 727 C CA . LYS A 1 91 ? 5.228 10.440 -7.949 1.00 96.50 91 LYS A CA 1
ATOM 728 C C . LYS A 1 91 ? 4.153 11.073 -7.070 1.00 96.50 91 LYS A C 1
ATOM 730 O O . LYS A 1 91 ? 4.499 11.877 -6.214 1.00 96.50 91 LYS A O 1
ATOM 735 N N . GLU A 1 92 ? 2.886 10.701 -7.259 1.00 96.62 92 GLU A N 1
ATOM 736 C CA . GLU A 1 92 ? 1.759 11.175 -6.442 1.00 96.62 92 GLU A CA 1
ATOM 737 C C . GLU A 1 92 ? 1.957 10.817 -4.962 1.00 96.62 92 GLU A C 1
ATOM 739 O O . GLU A 1 92 ? 1.860 11.682 -4.093 1.00 96.62 92 GLU A O 1
ATOM 744 N N . TYR A 1 93 ? 2.314 9.564 -4.676 1.00 96.00 93 TYR A N 1
ATOM 745 C CA . TYR A 1 93 ? 2.559 9.090 -3.314 1.00 96.00 93 TYR A CA 1
ATOM 746 C C . TYR A 1 93 ? 3.732 9.807 -2.637 1.00 96.00 93 TYR A C 1
ATOM 748 O O . TYR A 1 93 ? 3.631 10.206 -1.473 1.00 96.00 93 TYR A O 1
ATOM 756 N N . SER A 1 94 ? 4.815 10.029 -3.387 1.00 95.50 94 SER A N 1
ATOM 757 C CA . SER A 1 94 ? 6.051 10.643 -2.891 1.00 95.50 94 SER A CA 1
ATOM 758 C C . SER A 1 94 ? 5.911 12.134 -2.564 1.00 95.50 94 SER A C 1
ATOM 760 O O . SER A 1 94 ? 6.824 12.718 -1.988 1.00 95.50 94 SER A O 1
ATOM 762 N N . LEU A 1 95 ? 4.780 12.769 -2.904 1.00 95.81 95 LEU A N 1
ATOM 763 C CA . LEU A 1 95 ? 4.494 14.150 -2.496 1.00 95.81 95 LEU A CA 1
ATOM 764 C C . LEU A 1 95 ? 4.314 14.280 -0.981 1.00 95.81 95 LEU A C 1
ATOM 766 O O . LEU A 1 95 ? 4.645 15.321 -0.421 1.00 95.81 95 LEU A O 1
ATOM 770 N N . ASN A 1 96 ? 3.776 13.242 -0.335 1.00 95.12 96 ASN A N 1
ATOM 771 C CA . ASN A 1 96 ? 3.426 13.272 1.088 1.00 95.12 96 ASN A CA 1
ATOM 772 C C . ASN A 1 96 ? 4.066 12.138 1.899 1.00 95.12 96 ASN A C 1
ATOM 774 O O . ASN A 1 96 ? 4.028 12.179 3.125 1.00 95.12 96 ASN A O 1
ATOM 778 N N . ASN A 1 97 ? 4.642 11.131 1.240 1.00 94.81 97 ASN A N 1
ATOM 779 C CA . ASN A 1 97 ? 5.162 9.929 1.883 1.00 94.81 97 ASN A CA 1
ATOM 780 C C . ASN A 1 97 ? 6.558 9.586 1.360 1.00 94.81 97 ASN A C 1
ATOM 782 O O . ASN A 1 97 ? 6.929 9.953 0.247 1.00 94.81 97 ASN A O 1
ATOM 786 N N . ARG A 1 98 ? 7.339 8.844 2.149 1.00 92.19 98 ARG A N 1
ATOM 787 C CA . ARG A 1 98 ? 8.630 8.317 1.698 1.00 92.19 98 ARG A CA 1
ATOM 788 C C . ARG A 1 98 ? 8.416 7.021 0.922 1.00 92.19 98 ARG A C 1
ATOM 790 O O . ARG A 1 98 ? 7.749 6.110 1.401 1.00 92.19 98 ARG A O 1
ATOM 797 N N . LEU A 1 99 ? 9.037 6.936 -0.248 1.00 93.44 99 LEU A N 1
ATOM 798 C CA . LEU A 1 99 ? 9.117 5.717 -1.041 1.00 93.44 99 LEU A CA 1
ATOM 799 C C . LEU A 1 99 ? 10.493 5.080 -0.836 1.00 93.44 99 LEU A C 1
ATOM 801 O O . LEU A 1 99 ? 11.515 5.724 -1.078 1.00 93.44 99 LEU A O 1
ATOM 805 N N . SER A 1 100 ? 10.521 3.837 -0.366 1.00 93.44 100 SER A N 1
ATOM 806 C CA . SER A 1 100 ? 11.759 3.080 -0.186 1.00 93.44 100 SER A CA 1
ATOM 807 C C . SER A 1 100 ? 12.138 2.365 -1.478 1.00 93.44 100 SER A C 1
ATOM 809 O O . SER A 1 100 ? 11.277 1.916 -2.239 1.00 93.44 100 SER A O 1
ATOM 811 N N . GLN A 1 101 ? 13.439 2.243 -1.715 1.00 90.69 101 GLN A N 1
ATOM 812 C CA . GLN A 1 101 ? 13.988 1.565 -2.880 1.00 90.69 101 GLN A CA 1
ATOM 813 C C . GLN A 1 101 ? 14.890 0.424 -2.426 1.00 90.69 101 GLN A C 1
ATOM 815 O O . GLN A 1 101 ? 15.687 0.591 -1.504 1.00 90.69 101 GLN A O 1
ATOM 820 N N . VAL A 1 102 ? 14.747 -0.733 -3.067 1.00 91.69 102 VAL A N 1
ATOM 821 C CA . VAL A 1 102 ? 15.597 -1.907 -2.834 1.00 91.69 102 VAL A CA 1
ATOM 822 C C . VAL A 1 102 ? 16.286 -2.310 -4.131 1.00 91.69 102 VAL A C 1
ATOM 824 O O . VAL A 1 102 ? 15.693 -2.213 -5.209 1.00 91.69 102 VAL A O 1
ATOM 827 N N . ALA A 1 103 ? 17.534 -2.761 -4.018 1.00 88.75 103 ALA A N 1
ATOM 828 C CA . ALA A 1 103 ? 18.301 -3.247 -5.157 1.00 88.75 103 ALA A CA 1
ATOM 829 C C . ALA A 1 103 ? 17.650 -4.489 -5.788 1.00 88.75 103 ALA A C 1
ATOM 831 O O . ALA A 1 103 ? 16.936 -5.233 -5.116 1.00 88.75 103 ALA A O 1
ATOM 832 N N . THR A 1 104 ? 17.909 -4.721 -7.073 1.00 87.56 104 THR A N 1
ATOM 833 C CA . THR A 1 104 ? 17.437 -5.890 -7.844 1.00 87.56 104 THR A CA 1
ATOM 834 C C . THR A 1 104 ? 18.549 -6.895 -8.152 1.00 87.56 104 THR A C 1
ATOM 836 O O . THR A 1 104 ? 18.289 -7.947 -8.733 1.00 87.56 104 THR A O 1
ATOM 839 N N . ASP A 1 105 ? 19.778 -6.584 -7.746 1.00 89.12 105 ASP A N 1
ATOM 840 C CA . ASP A 1 105 ? 20.991 -7.345 -8.022 1.00 89.12 105 ASP A CA 1
ATOM 841 C C . ASP A 1 105 ? 21.434 -8.187 -6.806 1.00 89.12 105 ASP A C 1
ATOM 843 O O . ASP A 1 105 ? 20.631 -8.582 -5.956 1.00 89.12 105 ASP A O 1
ATOM 847 N N . GLU A 1 106 ? 22.733 -8.477 -6.711 1.00 91.94 106 GLU A N 1
ATOM 848 C CA . GLU A 1 106 ? 23.343 -9.185 -5.581 1.00 91.94 106 GLU A CA 1
ATOM 849 C C . GLU A 1 106 ? 23.104 -8.514 -4.213 1.00 91.94 106 GLU A C 1
ATOM 851 O O . GLU A 1 106 ? 23.159 -9.187 -3.181 1.00 91.94 106 GLU A O 1
ATOM 856 N N . ASN A 1 107 ? 22.757 -7.223 -4.188 1.00 92.12 107 ASN A N 1
ATOM 857 C CA . ASN A 1 107 ? 22.477 -6.447 -2.980 1.00 92.12 107 ASN A CA 1
ATOM 858 C C . ASN A 1 107 ? 20.999 -6.471 -2.557 1.00 92.12 107 ASN A C 1
ATOM 860 O O . ASN A 1 107 ? 20.618 -5.784 -1.605 1.00 92.12 107 ASN A O 1
ATOM 864 N N . LEU A 1 108 ? 20.138 -7.242 -3.231 1.00 90.38 108 LEU A N 1
ATOM 865 C CA . LEU A 1 108 ? 18.717 -7.365 -2.882 1.00 90.38 108 LEU A CA 1
ATOM 866 C C . LEU A 1 108 ? 18.526 -7.755 -1.406 1.00 90.38 108 LEU A C 1
ATOM 868 O O . LEU A 1 108 ? 17.761 -7.119 -0.679 1.00 90.38 108 LEU A O 1
ATOM 872 N N . LEU A 1 109 ? 19.242 -8.790 -0.950 1.00 93.00 109 LEU A N 1
ATOM 873 C CA . LEU A 1 109 ? 19.112 -9.308 0.414 1.00 93.00 109 LEU A CA 1
ATOM 874 C C . LEU A 1 109 ? 19.566 -8.281 1.459 1.00 93.00 109 LEU A C 1
ATOM 876 O O . LEU A 1 109 ? 18.853 -8.047 2.433 1.00 93.00 109 LEU A O 1
ATOM 880 N N . SER A 1 110 ? 20.723 -7.651 1.245 1.00 93.81 110 SER A N 1
ATOM 881 C CA . SER A 1 110 ? 21.259 -6.639 2.161 1.00 93.81 110 SER A CA 1
ATOM 882 C C . SER A 1 110 ? 20.371 -5.393 2.216 1.00 93.81 110 SER A C 1
ATOM 884 O O . SER A 1 110 ? 20.162 -4.845 3.297 1.00 93.81 110 SER A O 1
ATOM 886 N N . SER A 1 111 ? 19.774 -4.995 1.088 1.00 92.56 111 SER A N 1
ATOM 887 C CA . SER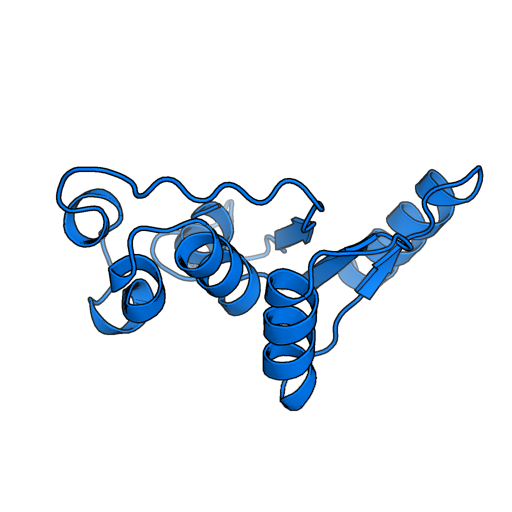 A 1 111 ? 18.821 -3.878 1.021 1.00 92.56 111 SER A CA 1
ATOM 888 C C . SER A 1 111 ? 17.555 -4.149 1.841 1.00 92.56 111 SER A C 1
ATOM 890 O O . SER A 1 111 ? 17.123 -3.292 2.612 1.00 92.56 111 SER A O 1
ATOM 892 N N . TYR A 1 112 ? 16.969 -5.347 1.722 1.00 92.94 112 TYR A N 1
ATOM 893 C CA . TYR A 1 112 ? 15.803 -5.726 2.529 1.00 92.94 112 TYR A CA 1
ATOM 894 C C . TYR A 1 112 ? 16.138 -5.869 4.012 1.00 92.94 112 TYR A C 1
ATOM 896 O O . TYR A 1 112 ? 15.333 -5.478 4.854 1.00 92.94 112 TYR A O 1
ATOM 904 N N . GLN A 1 113 ? 17.319 -6.393 4.345 1.00 93.69 113 GLN A N 1
ATOM 905 C CA . GLN A 1 113 ? 17.753 -6.488 5.734 1.00 93.69 113 GLN A CA 1
ATOM 906 C C . GLN A 1 113 ? 17.870 -5.099 6.376 1.00 93.69 113 GLN A C 1
ATOM 908 O O . GLN A 1 113 ? 17.290 -4.877 7.434 1.00 93.69 113 GLN A O 1
ATOM 913 N N . ALA A 1 114 ? 18.513 -4.142 5.698 1.00 92.75 114 ALA A N 1
ATOM 914 C CA . ALA A 1 114 ? 18.608 -2.764 6.177 1.00 92.75 114 ALA A CA 1
ATOM 915 C C . ALA A 1 114 ? 17.227 -2.109 6.361 1.00 92.75 114 ALA A C 1
ATOM 917 O O . ALA A 1 114 ? 17.001 -1.409 7.347 1.00 92.75 114 ALA A O 1
ATOM 918 N N . LEU A 1 115 ? 16.287 -2.369 5.445 1.00 93.50 115 LEU A N 1
ATOM 919 C CA . LEU A 1 115 ? 14.911 -1.888 5.564 1.00 93.50 115 LEU A CA 1
ATOM 920 C C . LEU A 1 115 ? 14.206 -2.460 6.801 1.00 93.50 115 LEU A C 1
ATOM 922 O O . LEU A 1 115 ? 13.524 -1.731 7.519 1.00 93.50 115 LEU A O 1
ATOM 926 N N . TYR A 1 116 ? 14.341 -3.762 7.052 1.00 93.00 116 TYR A N 1
ATOM 927 C CA . TYR A 1 116 ? 13.726 -4.392 8.218 1.00 93.00 116 TYR A CA 1
ATOM 928 C C . TYR A 1 116 ? 14.357 -3.926 9.527 1.00 93.00 116 TYR A C 1
ATOM 930 O O . TYR A 1 116 ? 13.623 -3.706 10.485 1.00 93.00 116 TYR A O 1
ATOM 938 N N . ASP A 1 117 ? 15.670 -3.702 9.559 1.00 93.56 117 ASP A N 1
ATOM 939 C CA . ASP A 1 117 ? 16.349 -3.125 10.719 1.00 93.56 117 ASP A CA 1
ATOM 940 C C . ASP A 1 117 ? 15.869 -1.686 10.984 1.00 93.56 117 ASP A C 1
ATOM 942 O O . ASP A 1 117 ? 15.617 -1.320 12.131 1.00 93.56 117 ASP A O 1
ATOM 946 N N . GLU A 1 118 ? 15.665 -0.874 9.939 1.00 91.00 118 GLU A N 1
ATOM 947 C CA . GLU A 1 118 ? 15.073 0.467 10.066 1.00 91.00 118 GLU A CA 1
ATOM 948 C C . GLU A 1 118 ? 13.658 0.402 10.660 1.00 91.00 118 GLU A C 1
ATOM 950 O O . GLU A 1 118 ? 13.306 1.194 11.531 1.00 91.00 118 GLU A O 1
ATOM 955 N N . LEU A 1 119 ? 12.852 -0.565 10.216 1.00 90.38 119 LEU A N 1
ATOM 956 C CA . LEU A 1 119 ? 11.484 -0.751 10.690 1.00 90.38 119 LEU A CA 1
ATOM 957 C C . LEU A 1 119 ? 11.397 -1.422 12.061 1.00 90.38 119 LEU A C 1
ATOM 959 O O . LEU A 1 119 ? 10.375 -1.280 12.719 1.00 90.38 119 LEU A O 1
ATOM 963 N N . ALA A 1 120 ? 12.387 -2.184 12.505 1.00 87.94 120 ALA A N 1
ATOM 964 C CA . ALA A 1 120 ? 12.350 -2.811 13.825 1.00 87.94 120 ALA A CA 1
ATOM 965 C C . ALA A 1 120 ? 12.638 -1.808 14.955 1.00 87.94 120 ALA A C 1
ATOM 967 O O . ALA A 1 120 ? 12.193 -2.023 16.085 1.00 87.94 120 ALA A O 1
ATOM 968 N N . ASN A 1 121 ? 13.359 -0.730 14.637 1.00 76.12 121 ASN A N 1
ATOM 969 C CA . ASN A 1 121 ? 13.665 0.371 15.548 1.00 76.12 121 ASN A CA 1
ATOM 970 C C . ASN A 1 121 ? 12.533 1.418 15.607 1.00 76.12 121 ASN A C 1
ATOM 972 O O . ASN A 1 121 ? 12.548 2.200 16.583 1.00 76.12 121 ASN A O 1
#

Radius of gyration: 15.21 Å; Cα contacts (8 Å, |Δi|>4): 147; chains: 1; bounding box: 42×24×39 Å

Solvent-accessible surface area (backbone atoms only — not comparable to full-atom values): 7102 Å² total; per-residue (Å²): 89,65,62,29,44,41,45,70,36,63,33,35,81,38,87,89,38,52,83,64,81,41,78,38,76,54,74,85,73,86,62,89,65,66,63,82,77,67,57,54,70,72,69,55,52,69,80,54,56,73,78,83,41,52,44,40,73,73,32,33,54,65,16,38,47,52,44,20,51,72,42,24,79,35,32,33,35,60,70,67,91,59,51,73,65,56,51,47,52,50,55,62,50,48,74,82,44,80,72,44,76,30,52,75,59,94,50,30,65,62,38,50,49,54,52,50,54,62,69,74,105